Protein AF-A0A3G2S729-F1 (afdb_monomer)

Secondary structure (DSSP, 8-state):
----HHHHHHHHHHHHHHHSSPPP------------------GGG--HHHHHHHHHHHTT-HHHHHHHHHHHHHHHHHHHHHHHHHHHHH-SSSGGGSSTTHHHHHHHHHHHHHHHHHHHHHHHHHHHHHHHHTT-TT--S---HHHHHHHHHHHHHHHHHHTT-

Structure (mmCIF, N/CA/C/O backbone):
data_AF-A0A3G2S729-F1
#
_entry.id   AF-A0A3G2S729-F1
#
loop_
_atom_site.group_PDB
_atom_site.id
_atom_site.type_symbol
_atom_site.label_atom_id
_atom_site.label_alt_id
_atom_site.label_comp_id
_atom_site.label_asym_id
_atom_site.label_entity_id
_atom_site.label_seq_id
_atom_site.pdbx_PDB_ins_code
_atom_site.Cartn_x
_atom_site.Cartn_y
_atom_site.Cartn_z
_atom_site.occupancy
_atom_site.B_iso_or_equiv
_atom_site.auth_seq_id
_atom_site.auth_comp_id
_atom_site.auth_asym_id
_atom_site.auth_atom_id
_atom_site.pdbx_PDB_model_num
ATOM 1 N N . MET A 1 1 ? 11.644 -8.271 28.254 1.00 39.50 1 MET A N 1
ATOM 2 C CA . MET A 1 1 ? 10.343 -7.685 28.631 1.00 39.50 1 MET A CA 1
ATOM 3 C C . MET A 1 1 ? 10.596 -6.311 29.219 1.00 39.50 1 MET A C 1
ATOM 5 O O . MET A 1 1 ? 10.976 -6.214 30.375 1.00 39.50 1 MET A O 1
ATOM 9 N N . THR A 1 2 ? 10.443 -5.274 28.406 1.00 37.91 2 THR A N 1
ATOM 10 C CA . THR A 1 2 ? 10.440 -3.870 28.832 1.00 37.91 2 THR A CA 1
ATOM 11 C C . THR A 1 2 ? 9.430 -3.172 27.935 1.00 37.91 2 THR A C 1
ATOM 13 O O . THR A 1 2 ? 9.764 -2.743 26.838 1.00 37.91 2 THR A O 1
ATOM 16 N N . THR A 1 3 ? 8.168 -3.162 28.361 1.00 42.25 3 THR A N 1
ATOM 17 C CA . THR A 1 3 ? 7.162 -2.217 27.869 1.00 42.25 3 THR A CA 1
ATOM 18 C C . THR A 1 3 ? 7.680 -0.825 28.194 1.00 42.25 3 THR A C 1
ATOM 20 O O . THR A 1 3 ? 7.757 -0.483 29.372 1.00 42.25 3 THR A O 1
ATOM 23 N N . ASP A 1 4 ? 8.105 -0.072 27.182 1.00 39.00 4 ASP A N 1
ATOM 24 C CA . ASP A 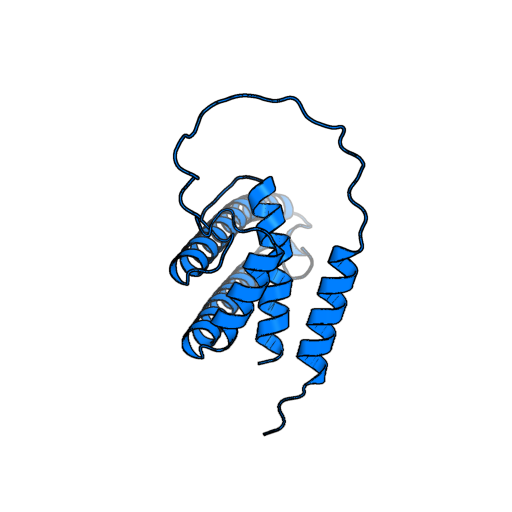1 4 ? 8.536 1.315 27.338 1.00 39.00 4 ASP A CA 1
ATOM 25 C C . ASP A 1 4 ? 7.291 2.224 27.395 1.00 39.00 4 ASP A C 1
ATOM 27 O O . ASP A 1 4 ? 6.636 2.442 26.372 1.00 39.00 4 ASP A O 1
ATOM 31 N N . PRO A 1 5 ? 6.917 2.753 28.576 1.00 48.59 5 PRO A N 1
ATOM 32 C CA . PRO A 1 5 ? 5.762 3.637 28.721 1.00 48.59 5 PRO A CA 1
ATOM 33 C C . PRO A 1 5 ? 5.950 4.987 28.007 1.00 48.59 5 PRO A C 1
ATOM 35 O O . PRO A 1 5 ? 4.981 5.734 27.862 1.00 48.59 5 PRO A O 1
ATOM 38 N N . GLY A 1 6 ? 7.165 5.312 27.547 1.00 45.44 6 GLY A N 1
ATOM 39 C CA . GLY A 1 6 ? 7.469 6.559 26.848 1.00 45.44 6 GLY A CA 1
ATOM 40 C C . GLY A 1 6 ? 6.821 6.668 25.466 1.00 45.44 6 GLY A C 1
ATOM 41 O O . GLY A 1 6 ? 6.413 7.761 25.074 1.00 45.44 6 GLY A O 1
ATOM 42 N N . GLY A 1 7 ? 6.653 5.553 24.748 1.00 50.09 7 GLY A N 1
ATOM 43 C CA . GLY A 1 7 ? 6.099 5.550 23.386 1.00 50.09 7 GLY A CA 1
ATOM 44 C C . GLY A 1 7 ? 4.623 5.952 23.333 1.00 50.09 7 GLY A C 1
ATOM 45 O O . GLY A 1 7 ? 4.234 6.816 22.546 1.00 50.09 7 GLY A O 1
ATOM 46 N N . ILE A 1 8 ? 3.812 5.399 24.240 1.00 50.69 8 ILE A N 1
ATOM 47 C CA . ILE A 1 8 ? 2.388 5.746 24.373 1.00 50.69 8 ILE A CA 1
ATOM 48 C C . ILE A 1 8 ? 2.243 7.212 24.804 1.00 50.69 8 ILE A C 1
ATOM 50 O O . ILE A 1 8 ? 1.418 7.941 24.262 1.00 50.69 8 ILE A O 1
ATOM 54 N N . GLN A 1 9 ? 3.093 7.688 25.718 1.00 50.16 9 GLN A N 1
ATOM 55 C CA . GLN A 1 9 ? 3.092 9.094 26.137 1.00 50.16 9 GLN A CA 1
ATOM 56 C C . GLN A 1 9 ? 3.499 10.043 25.000 1.00 50.16 9 GLN A C 1
ATOM 58 O O . GLN A 1 9 ? 2.922 11.121 24.863 1.00 50.16 9 GLN A O 1
ATOM 63 N N . ALA A 1 10 ? 4.439 9.642 24.140 1.00 56.88 10 ALA A N 1
ATOM 64 C CA . ALA A 1 10 ? 4.837 10.415 22.966 1.00 56.88 10 ALA A CA 1
ATOM 65 C C . ALA A 1 10 ? 3.726 10.480 21.902 1.00 56.88 10 ALA A C 1
ATOM 67 O O . ALA A 1 10 ? 3.532 11.529 21.281 1.00 56.88 10 ALA A O 1
ATOM 68 N N . LEU A 1 11 ? 2.971 9.392 21.721 1.00 55.12 11 LEU A N 1
ATOM 69 C CA . LEU A 1 11 ? 1.779 9.357 20.875 1.00 55.12 11 LEU A CA 1
ATOM 70 C C . LEU A 1 11 ? 0.689 10.279 21.432 1.00 55.12 11 LEU A C 1
ATOM 72 O O . LEU A 1 11 ? 0.216 11.158 20.713 1.00 55.12 11 LEU A O 1
ATOM 76 N N . LEU A 1 12 ? 0.366 10.162 22.724 1.00 60.69 12 LEU A N 1
ATOM 77 C CA . LEU A 1 12 ? -0.593 11.039 23.401 1.00 60.69 12 LEU A CA 1
ATOM 78 C C . LEU A 1 12 ? -0.177 12.515 23.308 1.00 60.69 12 LEU A C 1
ATOM 80 O O . LEU A 1 12 ? -1.019 13.373 23.054 1.00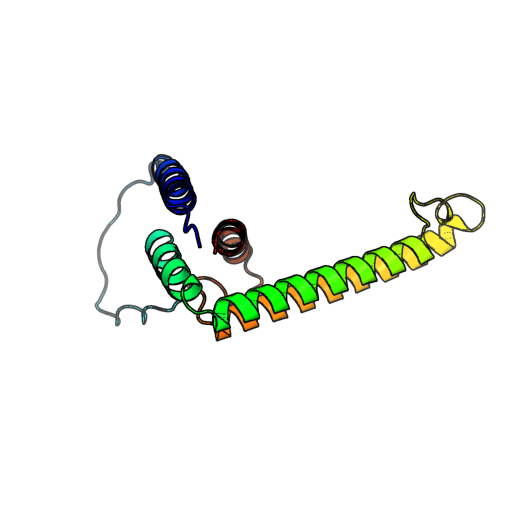 60.69 12 LEU A O 1
ATOM 84 N N . ALA A 1 13 ? 1.117 12.825 23.431 1.00 63.19 13 ALA A N 1
ATOM 85 C CA . ALA A 1 13 ? 1.636 14.184 23.284 1.00 63.19 13 ALA A CA 1
ATOM 86 C C . ALA A 1 13 ? 1.506 14.721 21.846 1.00 63.19 13 ALA A C 1
ATOM 88 O O . ALA A 1 13 ? 1.089 15.864 21.652 1.00 63.19 13 ALA A O 1
ATOM 89 N N . LYS A 1 14 ? 1.811 13.901 20.829 1.00 64.38 14 LYS A N 1
ATOM 90 C CA . LYS A 1 14 ? 1.646 14.268 19.409 1.00 64.38 14 LYS A CA 1
ATOM 91 C C . LYS A 1 14 ? 0.1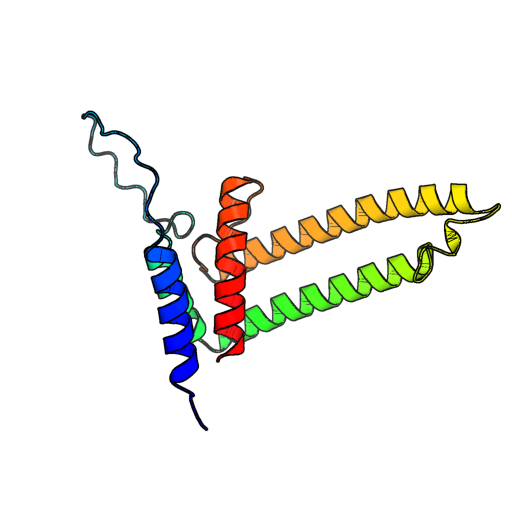76 14.455 19.034 1.00 64.38 14 LYS A C 1
ATOM 93 O O . LYS A 1 14 ? -0.152 15.389 18.308 1.00 64.38 14 LYS A O 1
ATOM 98 N N . LEU A 1 15 ? -0.704 13.601 19.549 1.00 55.19 15 LEU A N 1
ATOM 99 C CA . LEU A 1 15 ? -2.148 13.704 19.349 1.00 55.19 15 LEU A CA 1
ATOM 100 C C . LEU A 1 15 ? -2.716 14.963 20.013 1.00 55.19 15 LEU A C 1
ATOM 102 O O . LEU A 1 15 ? -3.507 15.670 19.396 1.00 55.19 15 LEU A O 1
ATOM 106 N N . ARG A 1 16 ? -2.247 15.304 21.218 1.00 60.78 16 ARG A N 1
ATOM 107 C CA . ARG A 1 16 ? -2.650 16.525 21.932 1.00 60.78 16 ARG A CA 1
ATOM 108 C C . ARG A 1 16 ? -2.191 17.797 21.215 1.00 60.78 16 ARG A C 1
ATOM 110 O O . ARG A 1 16 ? -2.975 18.722 21.048 1.00 60.78 16 ARG A O 1
ATOM 117 N N . ALA A 1 17 ? -0.976 17.799 20.667 1.00 60.31 17 ALA A N 1
ATOM 118 C CA . ALA A 1 17 ? -0.483 18.902 19.838 1.00 60.31 17 ALA A CA 1
ATOM 119 C C . ALA A 1 17 ? -1.289 19.095 18.534 1.00 60.31 17 ALA A C 1
ATOM 121 O O . ALA A 1 17 ? -1.381 20.209 18.021 1.00 60.31 17 ALA A O 1
ATOM 122 N N . LEU A 1 18 ? -1.890 18.028 17.993 1.00 54.66 18 LEU A N 1
ATOM 123 C CA . LEU A 1 18 ? -2.790 18.106 16.836 1.00 54.66 18 LEU A CA 1
ATOM 124 C C . LEU A 1 18 ? -4.207 18.577 17.207 1.00 54.66 18 LEU A C 1
ATOM 126 O O . LEU A 1 18 ? -4.898 19.111 16.339 1.00 54.66 18 LEU A O 1
ATOM 130 N N . GLN A 1 19 ? -4.626 18.407 18.467 1.00 55.19 19 GLN A N 1
ATOM 131 C CA . GLN A 1 19 ? -5.893 18.917 19.007 1.00 55.19 19 GLN A CA 1
ATOM 132 C C . GLN A 1 19 ? -5.852 20.428 19.291 1.00 55.19 19 GLN A C 1
ATOM 134 O O . GLN A 1 19 ? -6.866 21.095 19.108 1.00 55.19 19 GLN A O 1
ATOM 139 N N . ASP A 1 20 ? -4.692 20.983 19.661 1.00 48.72 20 ASP A N 1
ATOM 140 C CA . ASP A 1 20 ? -4.528 22.415 19.976 1.00 48.72 20 ASP A CA 1
ATOM 141 C C . ASP A 1 20 ? -4.429 23.330 18.737 1.00 48.72 20 ASP A C 1
ATOM 143 O O . ASP A 1 20 ? -4.234 24.541 18.862 1.00 48.72 20 ASP A O 1
ATOM 147 N N . ARG A 1 21 ? -4.582 22.793 17.517 1.00 42.62 21 ARG A N 1
ATOM 148 C CA . ARG A 1 21 ? -4.678 23.622 16.309 1.00 42.62 21 ARG A CA 1
ATOM 149 C C . ARG A 1 21 ? -6.063 24.287 16.281 1.00 42.62 21 ARG A C 1
ATOM 151 O O . ARG A 1 21 ? -7.054 23.570 16.131 1.00 42.62 21 ARG A O 1
ATOM 158 N N . PRO A 1 22 ? -6.165 25.625 16.401 1.00 42.88 22 PRO A N 1
ATOM 159 C CA . PRO A 1 22 ? -7.460 26.282 16.491 1.00 42.88 22 PRO A CA 1
ATOM 160 C C . PRO A 1 22 ? -8.274 26.035 15.212 1.00 42.88 22 PRO A C 1
ATOM 162 O O . PRO A 1 22 ? -7.720 26.131 14.110 1.00 42.88 22 PRO A O 1
ATOM 165 N N . PRO A 1 23 ? -9.573 25.710 15.326 1.00 47.44 23 PRO A N 1
ATOM 166 C CA . PRO A 1 23 ? -10.458 25.687 14.175 1.00 47.44 23 PRO A CA 1
ATOM 167 C C . PRO A 1 23 ? -10.643 27.117 13.650 1.00 47.44 23 PRO A C 1
ATOM 169 O O . PRO A 1 23 ? -10.894 28.045 14.419 1.00 47.44 23 PRO A O 1
ATOM 172 N N . GLU A 1 24 ? -10.528 27.285 12.332 1.00 43.94 24 GLU A N 1
ATOM 173 C CA . GLU A 1 24 ? -10.988 28.481 11.616 1.00 43.94 24 GLU A CA 1
ATOM 174 C C . GLU A 1 24 ? -12.431 28.825 12.046 1.00 43.94 24 GLU A C 1
ATOM 176 O O . GLU A 1 24 ? -13.263 27.914 12.177 1.00 43.94 24 GLU A O 1
ATOM 181 N N . PRO A 1 25 ? -12.763 30.108 12.280 1.00 46.25 25 PRO A N 1
ATOM 182 C CA . PRO A 1 25 ? -14.061 30.493 12.809 1.00 4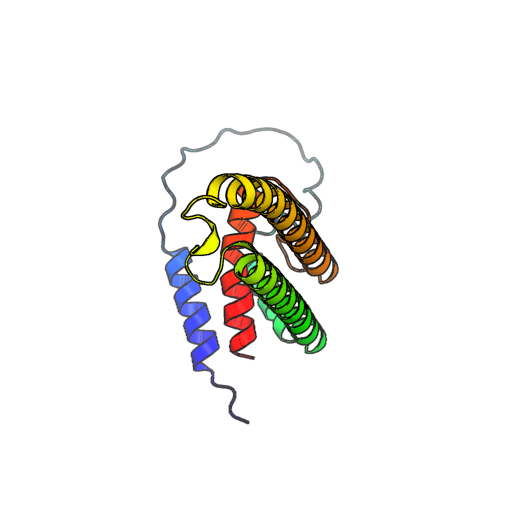6.25 25 PRO A CA 1
ATOM 183 C C . PRO A 1 25 ? -15.136 30.303 11.735 1.00 46.25 25 PRO A C 1
ATOM 185 O O . PRO A 1 25 ? -15.327 31.143 10.859 1.00 46.25 25 PRO A O 1
ATOM 188 N N . THR A 1 26 ? -15.878 29.201 11.811 1.00 43.97 26 THR A N 1
ATOM 189 C CA . THR A 1 26 ? -17.108 29.028 11.033 1.00 43.97 26 THR A CA 1
ATOM 190 C C . THR A 1 26 ? -18.299 29.506 11.857 1.00 43.97 26 THR A C 1
ATOM 192 O O . THR A 1 26 ? -18.628 28.969 12.915 1.00 43.97 26 THR A O 1
ATOM 195 N N . SER A 1 27 ? -18.898 30.589 11.359 1.00 42.56 27 SER A N 1
ATOM 196 C CA . SER A 1 27 ? -20.083 31.265 11.880 1.00 42.56 27 SER A CA 1
ATOM 197 C C . SER A 1 27 ? -21.255 30.330 12.174 1.00 42.56 27 SER A C 1
ATOM 199 O O . SER A 1 27 ? -21.487 29.315 11.521 1.00 42.56 27 SER A O 1
ATOM 201 N N . GLN A 1 28 ? -22.013 30.744 13.182 1.00 45.44 28 GLN A N 1
ATOM 202 C CA . GLN A 1 28 ? -23.111 30.033 13.814 1.00 45.44 28 GLN A CA 1
ATOM 203 C C . GLN A 1 28 ? -24.347 29.830 12.908 1.00 45.44 28 GLN A C 1
ATOM 205 O O . GLN A 1 28 ? -24.704 30.670 12.089 1.00 45.44 28 GLN A O 1
ATOM 210 N N . ARG A 1 29 ? -24.987 28.681 13.164 1.00 42.69 29 ARG A N 1
ATOM 211 C CA . ARG A 1 29 ? -26.341 28.151 12.872 1.00 42.69 29 ARG A CA 1
ATOM 212 C C . ARG A 1 29 ? -27.470 29.128 12.469 1.00 42.69 29 ARG A C 1
ATOM 214 O O . ARG A 1 29 ? -27.538 30.242 12.979 1.00 42.69 29 ARG A O 1
ATOM 221 N N . PRO A 1 30 ? -28.518 28.595 11.801 1.00 52.84 30 PRO A N 1
ATOM 222 C CA . PRO A 1 30 ? -29.786 28.450 12.533 1.00 52.84 30 PRO A CA 1
ATOM 223 C C . PRO A 1 30 ? -30.528 27.100 12.375 1.00 52.84 30 PRO A C 1
ATOM 225 O O . PRO A 1 30 ? -30.143 26.194 11.644 1.00 52.84 30 PRO A O 1
ATOM 228 N N . THR A 1 31 ? -31.557 26.998 13.214 1.00 57.50 31 THR A N 1
ATOM 229 C CA . THR A 1 31 ? -32.380 25.897 13.744 1.00 57.50 31 THR A CA 1
ATOM 230 C C . THR A 1 31 ? -33.454 25.277 12.824 1.00 57.50 31 THR A C 1
ATOM 232 O O . THR A 1 31 ? -33.930 25.927 11.905 1.00 57.50 31 THR A O 1
ATOM 235 N N . HIS A 1 32 ? -33.922 24.081 13.242 1.00 46.28 32 HIS A N 1
ATOM 236 C CA . HIS A 1 32 ? -35.106 23.273 12.850 1.00 46.28 32 HIS A CA 1
ATOM 237 C C . HIS A 1 32 ? -34.958 22.200 11.749 1.00 46.28 32 HIS A C 1
ATOM 239 O O . HIS A 1 32 ? -34.952 22.526 10.572 1.00 46.28 32 HIS A O 1
ATOM 245 N N . ALA A 1 33 ? -35.003 20.910 12.143 1.00 38.41 33 ALA A N 1
ATOM 246 C CA . ALA A 1 33 ? -35.961 19.900 11.638 1.00 38.41 33 ALA A CA 1
ATOM 247 C C . ALA A 1 33 ? -35.705 18.470 12.195 1.00 38.41 33 ALA A C 1
ATOM 249 O O . ALA A 1 33 ? -34.631 17.918 12.012 1.00 38.41 33 ALA A O 1
ATOM 250 N N . ARG A 1 34 ? -36.763 17.897 12.798 1.00 42.12 34 ARG A N 1
ATOM 251 C CA . ARG A 1 34 ? -37.166 16.476 12.987 1.00 42.12 34 ARG A CA 1
ATOM 252 C C . ARG A 1 34 ? -36.217 15.402 13.584 1.00 42.12 34 ARG A C 1
ATOM 254 O O . ARG A 1 34 ? -35.054 15.308 13.211 1.00 42.12 34 ARG A O 1
ATOM 261 N N . PRO A 1 35 ? -36.765 14.479 14.415 1.00 46.50 35 PRO A N 1
ATOM 262 C CA . PRO A 1 35 ? -36.065 13.290 14.890 1.00 46.50 35 PRO A CA 1
ATOM 263 C C . PRO A 1 35 ? -36.134 12.211 13.804 1.00 46.50 35 PRO A C 1
ATOM 265 O O . PRO A 1 35 ? -36.978 11.319 13.845 1.00 46.50 35 PRO A O 1
ATOM 268 N N . TRP A 1 36 ? -35.290 12.309 12.781 1.00 40.28 36 TRP A N 1
ATOM 269 C CA . TRP A 1 36 ? -34.935 11.102 12.043 1.00 40.28 36 TRP A CA 1
ATOM 270 C C . TRP A 1 36 ? -33.885 10.372 12.880 1.00 40.28 36 TRP A C 1
ATOM 272 O O . TRP A 1 36 ? -33.058 11.024 13.522 1.00 40.28 36 TRP A O 1
ATOM 282 N N . ALA A 1 37 ? -34.010 9.048 12.973 1.00 41.78 37 ALA A N 1
ATOM 283 C CA . ALA A 1 37 ? -33.119 8.191 13.742 1.00 41.78 37 ALA A CA 1
ATOM 284 C C . ALA A 1 37 ? -31.674 8.672 13.590 1.00 41.78 37 ALA A C 1
ATOM 286 O O . ALA A 1 37 ? -31.222 8.881 12.463 1.00 41.78 37 ALA A O 1
ATOM 287 N N . ALA A 1 38 ? -30.983 8.889 14.717 1.00 40.75 38 ALA A N 1
ATOM 288 C CA . ALA A 1 38 ? -29.558 9.185 14.690 1.00 40.75 38 ALA A CA 1
ATOM 289 C C . ALA A 1 38 ? -28.918 8.181 13.720 1.00 40.75 38 ALA A C 1
ATOM 291 O O . ALA A 1 38 ? -29.169 6.982 13.900 1.00 40.75 38 ALA A O 1
ATOM 292 N N . PRO A 1 39 ? -28.211 8.636 12.664 1.00 47.78 39 PRO A N 1
ATOM 293 C CA . PRO A 1 39 ? -27.615 7.719 11.708 1.00 47.78 39 PRO A CA 1
ATOM 294 C C . PRO A 1 39 ? -26.847 6.693 12.528 1.00 47.78 39 PRO A C 1
ATOM 296 O O . PRO A 1 39 ? -26.098 7.077 13.434 1.00 47.78 39 PRO A O 1
ATOM 299 N N . ALA A 1 40 ? -27.147 5.407 12.308 1.00 48.72 40 ALA A N 1
ATOM 300 C CA . ALA A 1 40 ? -26.482 4.321 13.012 1.00 48.72 40 ALA A CA 1
ATOM 301 C C . ALA A 1 40 ? -24.992 4.657 13.030 1.00 48.72 40 ALA A C 1
ATOM 303 O O . ALA A 1 40 ? -24.459 4.998 11.978 1.00 48.72 40 ALA A O 1
ATOM 304 N N . ARG A 1 41 ? -24.363 4.697 14.212 1.00 56.44 41 ARG A N 1
ATOM 305 C CA . ARG A 1 41 ? -22.960 5.109 14.365 1.00 56.44 41 ARG A CA 1
ATOM 306 C C . ARG A 1 41 ? -22.084 4.179 13.517 1.00 56.44 41 ARG A C 1
ATOM 308 O O . ARG A 1 41 ? -21.673 3.117 13.975 1.00 56.44 41 ARG A O 1
ATOM 315 N N . THR A 1 42 ? -21.866 4.537 12.257 1.00 74.62 42 THR A N 1
ATOM 316 C CA . THR A 1 42 ? -21.086 3.761 11.301 1.00 74.62 42 THR A CA 1
ATOM 317 C C . THR A 1 42 ? -19.621 4.043 11.562 1.00 74.62 42 THR A C 1
ATOM 319 O O . THR A 1 42 ? -19.225 5.207 11.639 1.00 74.62 42 THR A O 1
ATOM 322 N N . LEU A 1 43 ? -18.804 2.991 11.641 1.00 80.06 43 LEU A N 1
ATOM 323 C CA . LEU A 1 43 ? -17.351 3.116 11.802 1.00 80.06 43 LEU A CA 1
ATOM 324 C C . LEU A 1 43 ? -16.716 3.999 10.717 1.00 80.06 43 LEU A C 1
ATOM 326 O O . LEU A 1 43 ? -15.679 4.601 10.958 1.00 80.06 43 LEU A O 1
ATOM 330 N N . HIS A 1 44 ? -17.366 4.133 9.557 1.00 82.00 44 HIS A N 1
ATOM 331 C CA . HIS A 1 44 ? -16.965 4.997 8.444 1.00 82.00 44 HIS A CA 1
ATOM 332 C C . HIS A 1 44 ? -16.888 6.490 8.793 1.00 82.00 44 HIS A C 1
ATOM 334 O O . HIS A 1 44 ? -16.109 7.209 8.176 1.00 82.00 44 HIS A O 1
ATOM 340 N N . ALA A 1 45 ? -17.676 6.956 9.767 1.00 78.31 45 ALA A N 1
ATOM 341 C CA . ALA A 1 45 ? -17.826 8.375 10.104 1.00 78.31 45 ALA A CA 1
ATOM 342 C C . ALA A 1 45 ? -17.588 8.647 11.599 1.00 78.31 45 ALA A C 1
ATOM 344 O O . ALA A 1 45 ? -18.221 9.521 12.195 1.00 78.31 45 ALA A O 1
ATOM 345 N N . LEU A 1 46 ? -16.699 7.869 12.225 1.00 82.06 46 LEU A N 1
ATOM 346 C CA . LEU A 1 46 ? -16.345 8.080 13.624 1.00 82.06 46 LEU A CA 1
ATOM 347 C C . LEU A 1 46 ? -15.542 9.389 13.779 1.00 82.06 46 LEU A C 1
ATOM 349 O O . LEU A 1 46 ? -14.639 9.645 12.974 1.00 82.06 46 LEU A O 1
ATOM 353 N N . PRO A 1 47 ? -15.815 10.219 14.806 1.00 81.88 47 PRO A N 1
ATOM 354 C CA . PRO A 1 47 ? -14.974 11.370 15.114 1.00 81.88 47 PRO A CA 1
ATOM 355 C C . PRO A 1 47 ? -13.522 10.942 15.337 1.00 81.88 47 PRO A C 1
ATOM 357 O O . PRO A 1 47 ? -13.267 9.892 15.921 1.00 81.88 47 PRO A O 1
ATOM 360 N N . PHE A 1 48 ? -12.569 11.777 14.919 1.00 73.50 48 PHE A N 1
ATOM 361 C CA . PHE A 1 48 ? -11.141 11.439 14.934 1.00 73.50 48 PHE A CA 1
ATOM 362 C C . PHE A 1 48 ? -10.646 10.905 16.290 1.00 73.50 48 PHE A C 1
ATOM 364 O O . PHE A 1 48 ? -9.977 9.879 16.326 1.00 73.50 48 PHE A O 1
ATOM 371 N N . ASN A 1 49 ? -11.014 11.550 17.401 1.00 78.94 49 ASN A N 1
ATOM 372 C CA . ASN A 1 49 ? -10.607 11.107 18.740 1.00 78.94 49 ASN A CA 1
ATOM 373 C C . ASN A 1 49 ? -11.184 9.727 19.096 1.00 78.94 49 ASN A C 1
ATOM 375 O O . ASN A 1 49 ? -10.446 8.864 19.557 1.00 78.94 49 ASN A O 1
ATOM 379 N N . GLU A 1 50 ? -12.472 9.495 18.816 1.00 83.25 50 GLU A N 1
ATOM 380 C CA . GLU A 1 50 ? -13.105 8.185 19.037 1.00 83.25 50 GLU A CA 1
ATOM 381 C C . GLU A 1 50 ? -12.445 7.107 18.155 1.00 83.25 50 GLU A C 1
ATOM 383 O O . GLU A 1 50 ? -12.302 5.958 18.568 1.00 83.25 50 GLU A O 1
ATOM 388 N N . ALA A 1 51 ? -12.020 7.464 16.935 1.00 81.94 51 ALA A N 1
ATOM 389 C CA . ALA A 1 51 ? -11.373 6.533 16.015 1.00 81.94 51 ALA A CA 1
ATOM 390 C C . ALA A 1 51 ? -9.995 6.102 16.531 1.00 81.94 51 ALA A C 1
ATOM 392 O O . ALA A 1 51 ? -9.646 4.927 16.441 1.00 81.94 51 ALA A O 1
ATOM 393 N N . VAL A 1 52 ? -9.233 7.037 17.102 1.00 78.88 52 VAL A N 1
ATOM 394 C CA . VAL A 1 52 ? -7.922 6.755 17.697 1.00 78.88 52 VAL A CA 1
ATOM 395 C C . VAL A 1 52 ? -8.053 5.809 18.890 1.00 78.88 52 VAL A C 1
ATOM 397 O O . VAL A 1 52 ? -7.369 4.791 18.916 1.00 78.88 52 VAL A O 1
ATOM 400 N N . GLU A 1 53 ? -8.968 6.076 19.824 1.00 83.62 53 GLU A N 1
ATOM 401 C CA . GLU A 1 53 ? -9.201 5.190 20.978 1.00 83.62 53 GLU A CA 1
ATOM 402 C C . GLU A 1 53 ? -9.604 3.772 20.540 1.00 83.62 53 GLU A C 1
ATOM 404 O O . GLU A 1 53 ? -9.152 2.773 21.103 1.00 83.62 53 GLU A O 1
ATOM 409 N N . HIS A 1 54 ? -10.418 3.665 19.487 1.00 84.88 54 HIS A N 1
ATOM 410 C CA . HIS A 1 54 ? -10.806 2.373 18.929 1.00 84.88 54 HIS A CA 1
ATOM 411 C C . HIS A 1 54 ? -9.609 1.622 18.326 1.00 84.88 54 HIS A C 1
ATOM 413 O O . HIS A 1 54 ? -9.451 0.422 18.548 1.00 84.88 54 HIS A O 1
ATOM 419 N N . ILE A 1 55 ? -8.744 2.330 17.596 1.00 84.38 55 ILE A N 1
ATOM 420 C CA . ILE A 1 55 ? -7.514 1.775 17.019 1.00 84.38 55 ILE A CA 1
ATOM 421 C C . ILE A 1 55 ? -6.562 1.289 18.120 1.00 84.38 55 ILE A C 1
ATOM 423 O O . ILE A 1 55 ? -6.008 0.198 18.003 1.00 84.38 55 ILE A O 1
ATOM 427 N N . GLU A 1 56 ? -6.404 2.044 19.209 1.00 82.50 56 GLU A N 1
ATOM 428 C CA . GLU A 1 56 ? -5.599 1.618 20.362 1.00 82.50 56 GLU A CA 1
ATOM 429 C C . GLU A 1 56 ? -6.126 0.324 20.993 1.00 82.50 56 GLU A C 1
ATOM 431 O O . GLU A 1 56 ? -5.339 -0.515 21.436 1.00 82.50 56 GLU A O 1
ATOM 436 N N . GLY A 1 57 ? -7.449 0.143 21.019 1.00 85.25 57 GLY A N 1
ATOM 437 C CA . GLY A 1 57 ? -8.07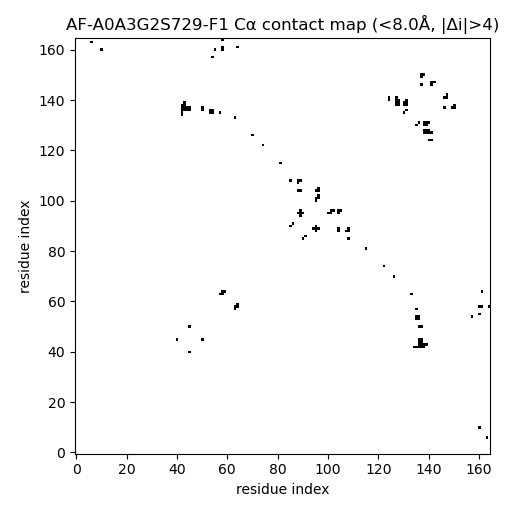7 -1.108 21.435 1.00 85.25 57 GLY A CA 1
ATOM 438 C C . GLY A 1 57 ? -7.700 -2.279 20.525 1.00 85.25 57 GLY A C 1
ATOM 439 O O . GLY A 1 57 ? -7.276 -3.322 21.023 1.00 85.25 57 GLY A O 1
ATOM 440 N N . LEU A 1 58 ? -7.800 -2.092 19.204 1.00 87.25 58 LEU A N 1
ATOM 441 C CA . LEU A 1 58 ? -7.459 -3.117 18.208 1.00 87.25 58 LEU A CA 1
ATOM 442 C C . LEU A 1 58 ? -5.980 -3.518 18.263 1.00 87.25 58 LEU A C 1
ATOM 444 O O . LEU A 1 58 ? -5.658 -4.694 18.148 1.00 87.25 58 LEU A O 1
ATOM 448 N N . LEU A 1 59 ? -5.069 -2.574 18.504 1.00 86.25 59 LEU A N 1
ATOM 449 C CA . LEU A 1 59 ? -3.626 -2.846 18.565 1.00 86.25 59 LEU A CA 1
ATOM 450 C C . LEU A 1 59 ? -3.196 -3.734 19.740 1.00 86.25 59 LEU A C 1
ATOM 452 O O . LEU A 1 59 ? -2.088 -4.264 19.729 1.00 86.25 59 LEU A O 1
ATOM 456 N N . ARG A 1 60 ? -4.058 -3.927 20.743 1.00 85.94 60 ARG A N 1
ATOM 457 C CA . ARG A 1 60 ? -3.814 -4.892 21.826 1.00 85.94 60 ARG A CA 1
ATOM 458 C C . ARG A 1 60 ? -4.114 -6.332 21.410 1.00 85.94 60 ARG A C 1
ATOM 460 O O . ARG A 1 60 ? -3.719 -7.247 22.128 1.00 85.94 60 ARG A O 1
ATOM 467 N N . ASP A 1 61 ? -4.810 -6.534 20.291 1.00 88.56 61 ASP A N 1
ATOM 468 C CA . ASP A 1 61 ? -5.095 -7.848 19.726 1.00 88.56 61 ASP A CA 1
ATOM 469 C C . ASP A 1 61 ? -3.921 -8.317 18.840 1.00 88.56 61 ASP A C 1
ATOM 471 O O . ASP A 1 61 ? -3.653 -7.724 17.788 1.00 88.56 61 ASP A O 1
ATOM 475 N N . PRO A 1 62 ? -3.221 -9.407 19.208 1.00 87.69 62 PRO A N 1
ATOM 476 C CA . PRO A 1 62 ? -2.110 -9.935 18.419 1.00 87.69 62 PRO A CA 1
ATOM 477 C C . PRO A 1 62 ? -2.516 -10.356 17.002 1.00 87.69 62 PRO A C 1
ATOM 479 O O . PRO A 1 62 ? -1.697 -10.296 16.085 1.00 87.69 62 PRO A O 1
ATOM 482 N N . THR A 1 63 ? -3.764 -10.793 16.808 1.00 90.56 63 THR A N 1
ATOM 483 C CA . THR A 1 63 ? -4.253 -11.234 15.495 1.00 90.56 63 THR A CA 1
ATOM 484 C C . THR A 1 63 ? -4.432 -10.055 14.545 1.00 90.56 63 THR A C 1
ATOM 486 O O . THR A 1 63 ? -4.060 -10.143 13.375 1.00 90.56 63 THR A O 1
ATOM 489 N N . PHE A 1 64 ? -4.895 -8.917 15.065 1.00 89.50 64 PHE A N 1
ATOM 490 C CA . PHE A 1 64 ? -4.969 -7.663 14.325 1.00 89.50 64 PHE A CA 1
ATOM 491 C C . PHE A 1 64 ? -3.576 -7.161 13.924 1.00 89.50 64 PHE A C 1
ATOM 493 O O . PHE A 1 64 ? -3.342 -6.831 12.761 1.00 89.50 64 PHE A O 1
ATOM 500 N N . VAL A 1 65 ? -2.621 -7.173 14.858 1.00 88.31 65 VAL A N 1
ATOM 501 C CA . VAL A 1 65 ? -1.222 -6.790 14.592 1.00 88.31 65 VAL A CA 1
ATOM 502 C C . VAL A 1 65 ? -0.595 -7.679 13.513 1.00 88.31 65 VAL A C 1
ATOM 504 O O . VAL A 1 65 ? 0.093 -7.185 12.617 1.00 88.31 65 VAL A O 1
ATOM 507 N N . GLN A 1 66 ? -0.855 -8.987 13.558 1.00 88.25 66 GLN A N 1
ATOM 508 C CA . GLN A 1 66 ? -0.393 -9.919 12.532 1.00 88.25 66 GLN A CA 1
ATOM 509 C C . GLN A 1 66 ? -1.025 -9.629 11.161 1.00 88.25 66 GLN A C 1
ATOM 511 O O . GLN A 1 66 ? -0.331 -9.651 10.147 1.00 88.25 66 GLN A O 1
ATOM 516 N N . ALA A 1 67 ? -2.308 -9.282 11.114 1.00 89.69 67 ALA A N 1
ATOM 517 C CA . ALA A 1 67 ? -2.958 -8.907 9.864 1.00 89.69 67 ALA A CA 1
ATOM 518 C C . ALA A 1 67 ? -2.412 -7.583 9.285 1.00 89.69 67 ALA A C 1
ATOM 520 O O . ALA A 1 67 ? -2.251 -7.468 8.070 1.00 89.69 67 ALA A O 1
ATOM 521 N N . LEU A 1 68 ? -2.049 -6.605 10.126 1.00 89.38 68 LEU A N 1
ATOM 522 C CA . LEU A 1 68 ? -1.351 -5.391 9.675 1.00 89.38 68 LEU A CA 1
ATOM 523 C C . LEU A 1 68 ? 0.032 -5.705 9.081 1.00 89.38 68 LEU A C 1
ATOM 525 O O . LEU A 1 68 ? 0.391 -5.144 8.046 1.00 89.38 68 LEU A O 1
ATOM 529 N N . ARG A 1 69 ? 0.781 -6.639 9.684 1.00 88.31 69 ARG A N 1
ATOM 530 C CA . ARG A 1 69 ? 2.060 -7.136 9.137 1.00 88.31 69 ARG A CA 1
ATOM 531 C C . ARG A 1 69 ? 1.902 -7.739 7.755 1.00 88.31 69 ARG A C 1
ATOM 533 O O . ARG A 1 69 ? 2.729 -7.496 6.884 1.00 88.31 69 ARG A O 1
ATOM 540 N N . GLU A 1 70 ? 0.853 -8.524 7.558 1.00 91.44 70 GLU A N 1
ATOM 541 C CA . GLU A 1 70 ? 0.560 -9.138 6.266 1.00 91.44 70 GLU A CA 1
ATOM 542 C C . GLU A 1 70 ? 0.222 -8.086 5.209 1.00 91.44 70 GLU A C 1
ATOM 544 O O . GLU A 1 70 ? 0.752 -8.160 4.103 1.00 91.44 70 GLU A O 1
ATOM 549 N N . LEU A 1 71 ? -0.583 -7.074 5.552 1.00 90.75 71 LEU A N 1
ATOM 550 C CA . LEU A 1 71 ? -0.870 -5.956 4.649 1.00 90.75 71 LEU A CA 1
ATOM 551 C C . LEU A 1 71 ? 0.400 -5.193 4.253 1.00 90.75 71 LEU A C 1
ATOM 553 O O . LEU A 1 71 ? 0.575 -4.877 3.076 1.00 90.75 71 LEU A O 1
ATOM 557 N N . GLN A 1 72 ? 1.296 -4.940 5.211 1.00 89.94 72 GLN A N 1
ATOM 558 C CA . GLN A 1 72 ? 2.587 -4.308 4.941 1.00 89.94 72 GLN A CA 1
ATOM 559 C C . GLN A 1 72 ? 3.463 -5.186 4.037 1.00 89.94 72 GLN A C 1
ATOM 561 O O . GLN A 1 72 ? 3.969 -4.712 3.026 1.00 89.94 72 GLN A O 1
ATOM 566 N N . ALA A 1 73 ? 3.596 -6.479 4.341 1.00 89.31 73 ALA A N 1
ATOM 567 C CA . ALA A 1 73 ? 4.407 -7.395 3.541 1.00 89.31 73 ALA A CA 1
ATOM 568 C C . ALA A 1 73 ? 3.891 -7.529 2.097 1.00 89.31 73 ALA A C 1
ATOM 570 O O . ALA A 1 73 ? 4.682 -7.646 1.162 1.00 89.31 73 ALA A O 1
ATOM 571 N N . GLN A 1 74 ? 2.569 -7.500 1.898 1.00 92.12 74 GLN A N 1
ATOM 572 C CA . GLN A 1 74 ? 1.970 -7.498 0.562 1.00 92.12 74 GLN A CA 1
ATOM 573 C C . GLN A 1 74 ? 2.280 -6.203 -0.202 1.00 92.12 74 GLN A C 1
ATOM 575 O O . GLN A 1 74 ? 2.545 -6.265 -1.404 1.00 92.12 74 GLN A O 1
ATOM 580 N N . GLN A 1 75 ? 2.275 -5.055 0.483 1.00 92.62 75 GLN A N 1
ATOM 581 C CA . GLN A 1 75 ? 2.670 -3.780 -0.111 1.00 92.62 75 GLN A CA 1
ATOM 582 C C . GLN A 1 75 ? 4.151 -3.788 -0.505 1.00 92.62 75 GLN A C 1
ATOM 584 O O . GLN A 1 75 ? 4.469 -3.506 -1.659 1.00 92.62 75 GLN A O 1
ATOM 589 N N . ASP A 1 76 ? 5.039 -4.192 0.406 1.00 92.38 76 ASP A N 1
ATOM 590 C CA . ASP A 1 76 ? 6.482 -4.286 0.152 1.00 92.38 76 ASP A CA 1
ATOM 591 C C . ASP A 1 76 ? 6.779 -5.212 -1.043 1.00 92.38 76 ASP A C 1
ATOM 593 O O . ASP A 1 76 ? 7.623 -4.915 -1.892 1.00 92.38 76 ASP A O 1
ATOM 597 N N . ALA A 1 77 ? 6.056 -6.334 -1.148 1.00 94.81 77 ALA A N 1
ATOM 598 C CA . ALA A 1 77 ? 6.186 -7.268 -2.262 1.00 94.81 77 ALA A CA 1
ATOM 599 C C . ALA A 1 77 ? 5.762 -6.646 -3.603 1.00 94.81 77 ALA A C 1
ATOM 601 O O . ALA A 1 77 ? 6.463 -6.826 -4.604 1.00 94.81 77 ALA A O 1
ATOM 602 N N . LEU A 1 78 ? 4.649 -5.902 -3.627 1.00 95.00 78 LEU A N 1
ATOM 603 C CA . LEU A 1 78 ? 4.192 -5.189 -4.821 1.00 95.00 78 LEU A CA 1
ATOM 604 C C . LEU A 1 78 ? 5.184 -4.093 -5.224 1.00 95.00 78 LEU A C 1
ATOM 606 O O . LEU A 1 78 ? 5.540 -3.994 -6.396 1.00 95.00 78 LEU A O 1
ATOM 610 N N . GLU A 1 79 ? 5.660 -3.292 -4.270 1.00 95.25 79 GLU A N 1
ATOM 611 C CA . GLU A 1 79 ? 6.652 -2.240 -4.517 1.00 95.25 79 GLU A CA 1
ATOM 612 C C . GLU A 1 79 ? 7.946 -2.818 -5.102 1.00 95.25 79 GLU A C 1
ATOM 614 O O . GLU A 1 79 ? 8.450 -2.324 -6.115 1.00 95.25 79 GLU A O 1
ATOM 619 N N . ALA A 1 80 ? 8.448 -3.915 -4.528 1.00 96.62 80 ALA A N 1
ATOM 620 C CA . ALA A 1 80 ? 9.633 -4.606 -5.027 1.00 96.62 80 ALA A CA 1
ATOM 621 C C . ALA A 1 80 ? 9.430 -5.191 -6.434 1.00 96.62 80 ALA A C 1
ATOM 623 O O . ALA A 1 80 ? 10.359 -5.206 -7.249 1.00 96.62 80 ALA A O 1
ATOM 624 N N . GLU A 1 81 ? 8.229 -5.688 -6.734 1.00 97.31 81 GLU A N 1
ATOM 625 C CA . GLU A 1 81 ? 7.873 -6.174 -8.062 1.00 97.31 81 GLU A CA 1
ATOM 626 C C . GLU A 1 81 ? 7.826 -5.044 -9.093 1.00 97.31 81 GLU A C 1
ATOM 628 O O . GLU A 1 81 ? 8.503 -5.138 -10.121 1.00 97.31 81 GLU A O 1
ATOM 633 N N . LEU A 1 82 ? 7.107 -3.959 -8.802 1.00 95.56 82 LEU A N 1
ATOM 634 C CA . LEU A 1 82 ? 7.003 -2.805 -9.693 1.00 95.56 82 LEU A CA 1
ATOM 635 C C . LEU A 1 82 ? 8.370 -2.154 -9.930 1.00 95.56 82 LEU A C 1
ATOM 637 O O . LEU A 1 82 ? 8.702 -1.816 -11.065 1.00 95.56 82 LEU A O 1
ATOM 641 N N . ASP A 1 83 ? 9.209 -2.021 -8.902 1.00 96.00 83 ASP A N 1
ATOM 642 C CA . ASP A 1 83 ? 10.550 -1.463 -9.080 1.00 96.00 83 ASP A CA 1
ATOM 643 C C . ASP A 1 83 ? 11.463 -2.385 -9.907 1.00 96.00 83 ASP A C 1
ATOM 645 O O . ASP A 1 83 ? 12.226 -1.905 -10.752 1.00 96.00 83 ASP A O 1
ATOM 649 N N . ARG A 1 84 ? 11.360 -3.710 -9.737 1.00 97.38 84 ARG A N 1
ATOM 650 C CA . ARG A 1 84 ? 12.077 -4.681 -10.579 1.00 97.38 84 ARG A CA 1
ATOM 651 C C . ARG A 1 84 ? 11.649 -4.573 -12.043 1.00 97.38 84 ARG A C 1
ATOM 653 O O . ARG A 1 84 ? 12.515 -4.517 -12.916 1.00 97.38 84 ARG A O 1
ATOM 660 N N . GLU A 1 85 ? 10.346 -4.536 -12.315 1.00 96.38 85 GLU A N 1
ATOM 661 C CA . GLU A 1 85 ? 9.803 -4.378 -13.671 1.00 96.38 85 GLU A CA 1
ATOM 662 C C . GLU A 1 85 ? 10.246 -3.050 -14.299 1.00 96.38 85 GLU A C 1
ATOM 664 O O . GLU A 1 85 ? 10.745 -3.028 -15.428 1.00 96.38 85 GLU A O 1
ATOM 669 N N . ARG A 1 86 ? 10.156 -1.951 -13.539 1.00 95.31 86 ARG A N 1
ATOM 670 C CA . ARG A 1 86 ? 10.624 -0.626 -13.956 1.00 95.31 86 ARG A CA 1
ATOM 671 C C . ARG A 1 86 ? 12.092 -0.662 -14.361 1.00 95.31 86 ARG A C 1
ATOM 673 O O . ARG A 1 86 ? 12.436 -0.219 -15.456 1.00 95.31 86 ARG A O 1
ATOM 680 N N . ARG A 1 87 ? 12.958 -1.205 -13.498 1.00 94.75 87 ARG A N 1
ATOM 681 C CA . ARG A 1 87 ? 14.404 -1.299 -13.751 1.00 94.75 87 ARG A CA 1
ATOM 682 C C . ARG A 1 87 ? 14.725 -2.168 -14.959 1.00 94.75 87 ARG A C 1
ATOM 684 O O . ARG A 1 87 ? 15.620 -1.818 -15.722 1.00 94.75 87 ARG A O 1
ATOM 691 N N . ALA A 1 88 ? 13.991 -3.258 -15.169 1.00 93.38 88 ALA A N 1
ATOM 692 C CA . ALA A 1 88 ? 14.150 -4.080 -16.365 1.00 93.38 88 ALA A CA 1
ATOM 693 C C . ALA A 1 88 ? 13.821 -3.296 -17.648 1.00 93.38 88 ALA A C 1
ATOM 695 O O . ALA A 1 88 ? 14.470 -3.487 -18.676 1.00 93.38 88 ALA A O 1
ATOM 696 N N . LEU A 1 89 ? 12.841 -2.390 -17.582 1.00 92.38 89 LEU A N 1
ATOM 697 C CA . LEU A 1 89 ? 12.357 -1.646 -18.739 1.00 92.38 89 LEU A CA 1
ATOM 698 C C . LEU A 1 89 ? 13.227 -0.423 -19.055 1.00 92.38 89 LEU A C 1
ATOM 700 O O . LEU A 1 89 ? 13.685 -0.272 -20.188 1.00 92.38 89 LEU A O 1
ATOM 704 N N . ILE A 1 90 ? 13.497 0.433 -18.066 1.00 92.38 90 ILE A N 1
ATOM 705 C CA . ILE A 1 90 ? 14.190 1.714 -18.288 1.00 92.38 90 ILE A CA 1
ATOM 706 C C . ILE A 1 90 ? 15.630 1.759 -17.762 1.00 92.38 90 ILE A C 1
ATOM 708 O O . ILE A 1 90 ? 16.334 2.728 -18.041 1.00 92.38 90 ILE A O 1
ATOM 712 N N . GLY A 1 91 ? 16.086 0.728 -17.051 1.00 90.12 91 GLY A N 1
ATOM 713 C CA . GLY A 1 91 ? 17.325 0.766 -16.275 1.00 90.12 91 GLY A CA 1
ATOM 714 C C . GLY A 1 91 ? 17.130 1.444 -14.914 1.00 90.12 91 GLY A C 1
ATOM 715 O O . GLY A 1 91 ? 16.024 1.844 -14.546 1.00 90.12 91 GLY A O 1
ATOM 716 N N . THR A 1 92 ? 18.200 1.566 -14.133 1.00 88.12 92 THR A N 1
ATOM 717 C CA . THR A 1 92 ? 18.135 2.167 -12.789 1.00 88.12 92 THR A CA 1
ATOM 718 C C . THR A 1 92 ? 17.902 3.680 -12.848 1.00 88.12 92 THR A C 1
ATOM 720 O O . THR A 1 92 ? 17.178 4.220 -12.013 1.00 88.12 92 THR A O 1
ATOM 723 N N . HIS A 1 93 ? 18.461 4.359 -13.855 1.00 85.19 93 HIS A N 1
ATOM 724 C CA . HIS A 1 93 ? 18.402 5.818 -14.019 1.00 85.19 93 HIS A CA 1
ATOM 725 C C . HIS A 1 93 ? 17.841 6.243 -15.386 1.00 85.19 93 HIS A C 1
ATOM 727 O O . HIS A 1 93 ? 18.141 7.337 -15.882 1.00 85.19 93 HIS A O 1
ATOM 733 N N . GLY A 1 94 ? 17.049 5.384 -16.031 1.00 86.38 94 GLY A N 1
ATOM 734 C CA . GLY A 1 94 ? 16.450 5.699 -17.328 1.00 86.38 94 GLY A CA 1
ATOM 735 C C . GLY A 1 94 ? 17.439 5.610 -18.492 1.00 86.38 94 GLY A C 1
ATOM 736 O O . GLY A 1 94 ? 17.280 6.307 -19.493 1.00 86.38 94 GLY A O 1
ATOM 737 N N . GLU A 1 95 ? 18.488 4.799 -18.371 1.00 87.69 95 GLU A N 1
ATOM 738 C CA . GLU A 1 95 ? 19.506 4.606 -19.401 1.00 87.69 95 GLU A CA 1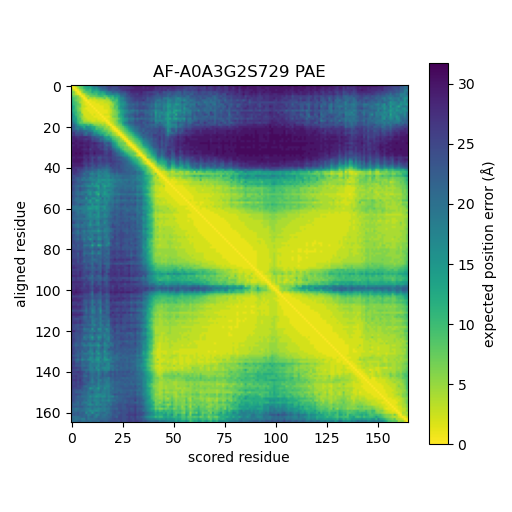
ATOM 739 C C . GLU A 1 95 ? 18.889 4.162 -20.736 1.00 87.69 95 GLU A C 1
ATOM 741 O O . GLU A 1 95 ? 19.293 4.657 -21.789 1.00 87.69 95 GLU A O 1
ATOM 746 N N . HIS A 1 96 ? 17.856 3.311 -20.699 1.00 85.12 96 HIS A N 1
ATOM 747 C CA . HIS A 1 96 ? 17.201 2.782 -21.903 1.00 85.12 96 HIS A CA 1
ATOM 748 C C . HIS A 1 96 ? 16.218 3.760 -22.563 1.00 85.12 96 HIS A C 1
ATOM 750 O O . HIS A 1 96 ? 15.713 3.485 -23.655 1.00 85.12 96 HIS A O 1
ATOM 756 N N . LEU A 1 97 ? 15.932 4.895 -21.916 1.00 85.19 97 LEU A N 1
ATOM 757 C CA . LEU A 1 97 ? 15.096 5.958 -22.481 1.00 85.19 97 LEU A CA 1
ATOM 758 C C . LEU A 1 97 ? 15.884 6.871 -23.431 1.00 85.19 97 LEU A C 1
ATOM 760 O O . LEU A 1 97 ? 15.288 7.668 -24.151 1.00 85.19 97 LEU A O 1
ATOM 764 N N . ARG A 1 98 ? 17.218 6.768 -23.447 1.00 83.44 98 ARG A N 1
ATOM 765 C CA . ARG A 1 98 ? 18.102 7.580 -24.292 1.00 83.44 98 ARG A CA 1
ATOM 766 C C . ARG A 1 98 ? 18.558 6.794 -25.528 1.00 83.44 98 ARG A C 1
ATOM 768 O O . ARG A 1 98 ? 18.607 5.569 -25.524 1.00 83.44 98 ARG A O 1
ATOM 775 N N . GLY A 1 99 ? 18.932 7.511 -26.589 1.00 75.75 99 GLY A N 1
ATOM 776 C CA . GLY A 1 99 ? 19.482 6.923 -27.817 1.00 75.75 99 GLY A CA 1
ATOM 777 C C . GLY A 1 99 ? 18.434 6.445 -28.831 1.00 75.75 99 GLY A C 1
ATOM 778 O O . GLY A 1 99 ? 17.247 6.752 -28.725 1.00 75.75 99 GLY A O 1
ATOM 779 N N . SER A 1 100 ? 18.885 5.702 -29.844 1.00 69.50 100 SER A N 1
ATOM 780 C CA . SER A 1 100 ? 18.097 5.318 -31.031 1.00 69.50 100 SER A CA 1
ATOM 781 C C . SER A 1 100 ? 16.893 4.413 -30.735 1.00 69.50 100 SER A C 1
ATOM 783 O O . SER A 1 100 ? 15.926 4.406 -31.494 1.00 69.50 100 SER A O 1
ATOM 785 N N . SER A 1 101 ? 16.912 3.681 -29.621 1.00 72.69 101 SER A N 1
ATOM 786 C CA . SER A 1 101 ? 15.800 2.852 -29.133 1.00 72.69 101 SER A CA 1
ATOM 787 C C . SER A 1 101 ? 14.864 3.570 -28.150 1.00 72.69 101 SER A C 1
ATOM 789 O O . SER A 1 101 ? 13.817 3.017 -27.810 1.00 72.69 101 SER A O 1
ATOM 791 N N . GLY A 1 102 ? 15.190 4.798 -27.728 1.00 82.81 102 GLY A N 1
ATOM 792 C CA . GLY A 1 102 ? 14.506 5.507 -26.640 1.00 82.81 102 GLY A CA 1
ATOM 793 C C . GLY A 1 102 ? 13.011 5.735 -26.872 1.00 82.81 102 GLY A C 1
ATOM 794 O O . GLY A 1 102 ? 12.218 5.529 -25.960 1.00 82.81 102 GLY A O 1
ATOM 795 N N . ALA A 1 103 ? 12.597 6.056 -28.103 1.00 83.94 103 ALA A N 1
ATOM 796 C CA . ALA A 1 103 ? 11.184 6.291 -28.426 1.00 83.94 103 ALA A CA 1
ATOM 797 C C . ALA A 1 103 ? 10.308 5.036 -28.233 1.00 83.94 103 ALA A C 1
ATOM 799 O O . ALA A 1 103 ? 9.193 5.125 -27.720 1.00 83.94 103 ALA A O 1
ATOM 800 N N . ARG A 1 104 ? 10.822 3.849 -28.592 1.00 86.31 104 ARG A N 1
ATOM 801 C CA . ARG A 1 104 ? 10.116 2.577 -28.367 1.00 86.31 104 ARG A CA 1
ATOM 802 C C . ARG A 1 104 ? 10.057 2.249 -26.876 1.00 86.31 104 ARG A C 1
ATOM 804 O O . ARG A 1 104 ? 8.994 1.889 -26.384 1.00 86.31 104 ARG A O 1
ATOM 811 N N . THR A 1 105 ? 11.170 2.420 -26.160 1.00 90.31 105 THR A N 1
ATOM 812 C CA . THR A 1 105 ? 11.217 2.226 -24.704 1.00 90.31 105 THR A CA 1
ATOM 813 C C . THR A 1 105 ? 10.248 3.164 -23.986 1.00 90.31 105 THR A C 1
ATOM 815 O O . THR A 1 105 ? 9.562 2.734 -23.068 1.00 90.31 105 THR A O 1
ATOM 818 N N . GLN A 1 106 ? 10.134 4.421 -24.421 1.00 88.62 106 GLN A N 1
ATOM 819 C CA . GLN A 1 106 ? 9.225 5.404 -23.835 1.00 88.62 106 GLN A CA 1
ATOM 820 C C . GLN A 1 106 ? 7.755 5.007 -24.009 1.00 88.62 106 GLN A C 1
ATOM 822 O O . GLN A 1 106 ? 6.983 5.121 -23.059 1.00 88.62 106 GLN A O 1
ATOM 827 N N . ALA A 1 107 ? 7.371 4.498 -25.183 1.00 90.12 107 ALA A N 1
ATOM 828 C CA . ALA A 1 107 ? 6.020 3.988 -25.411 1.00 90.12 107 ALA A CA 1
ATOM 829 C C . ALA A 1 107 ? 5.709 2.778 -24.510 1.00 90.12 107 ALA A C 1
ATOM 831 O O . ALA A 1 107 ? 4.674 2.760 -23.841 1.00 90.12 107 ALA A O 1
ATOM 832 N N . SER A 1 108 ? 6.629 1.809 -24.426 1.00 91.06 108 SER A N 1
ATOM 833 C CA . SER A 1 108 ? 6.490 0.658 -23.523 1.00 91.06 108 SER A CA 1
ATOM 834 C C . SER A 1 108 ? 6.433 1.080 -22.054 1.00 91.06 108 SER A C 1
ATOM 836 O O . SER A 1 108 ? 5.627 0.555 -21.292 1.00 91.06 108 SER A O 1
ATOM 838 N N . TYR A 1 109 ? 7.250 2.058 -21.658 1.00 92.62 109 TYR A N 1
ATOM 839 C CA . TYR A 1 109 ? 7.273 2.589 -20.299 1.00 92.62 109 TYR A CA 1
ATOM 840 C C . TYR A 1 109 ? 5.969 3.303 -19.944 1.00 92.62 109 TYR A C 1
ATOM 842 O O . TYR A 1 109 ? 5.448 3.110 -18.849 1.00 92.62 109 TYR A O 1
ATOM 850 N N . ALA A 1 110 ? 5.407 4.089 -20.865 1.00 92.25 110 ALA A N 1
ATOM 851 C CA . ALA A 1 110 ? 4.125 4.751 -20.653 1.00 92.25 110 ALA A CA 1
ATOM 852 C C . ALA A 1 110 ? 3.001 3.727 -20.448 1.00 92.25 110 ALA A C 1
ATOM 854 O O . ALA A 1 110 ? 2.224 3.859 -19.507 1.00 92.25 110 ALA A O 1
ATOM 855 N N . HIS A 1 111 ? 2.947 2.681 -21.279 1.00 93.38 111 HIS A N 1
ATOM 856 C CA . HIS A 1 111 ? 1.972 1.603 -21.120 1.00 93.38 111 HIS A CA 1
ATOM 857 C C . HIS A 1 111 ? 2.130 0.883 -19.773 1.00 93.38 111 HIS A C 1
ATOM 859 O O . HIS A 1 111 ? 1.165 0.780 -19.019 1.00 93.38 111 HIS A O 1
ATOM 865 N N . TRP A 1 112 ? 3.361 0.496 -19.426 1.00 96.06 112 TRP A N 1
ATOM 866 C CA . TRP A 1 112 ? 3.667 -0.100 -18.127 1.00 96.06 112 TRP A CA 1
ATOM 867 C C . TRP A 1 112 ? 3.264 0.810 -16.958 1.00 96.06 112 TRP A C 1
ATOM 869 O O . TRP A 1 112 ? 2.671 0.332 -15.998 1.00 96.06 112 TRP A O 1
ATOM 879 N N . THR A 1 113 ? 3.510 2.121 -17.049 1.00 95.12 113 THR A N 1
ATOM 880 C CA . THR A 1 113 ? 3.148 3.086 -15.994 1.00 95.12 113 THR A CA 1
ATOM 881 C C . THR A 1 113 ? 1.644 3.073 -15.726 1.00 95.12 113 THR A C 1
ATOM 883 O O . THR A 1 113 ? 1.224 3.047 -14.572 1.00 95.12 113 THR A O 1
ATOM 886 N N . TRP A 1 114 ? 0.823 3.045 -16.779 1.00 94.88 114 TRP A N 1
ATOM 887 C CA . TRP A 1 114 ? -0.630 2.950 -16.628 1.00 94.88 114 TRP A CA 1
ATOM 888 C C . TRP A 1 114 ? -1.062 1.660 -15.934 1.00 94.88 114 TRP A C 1
ATOM 890 O O . TRP A 1 114 ?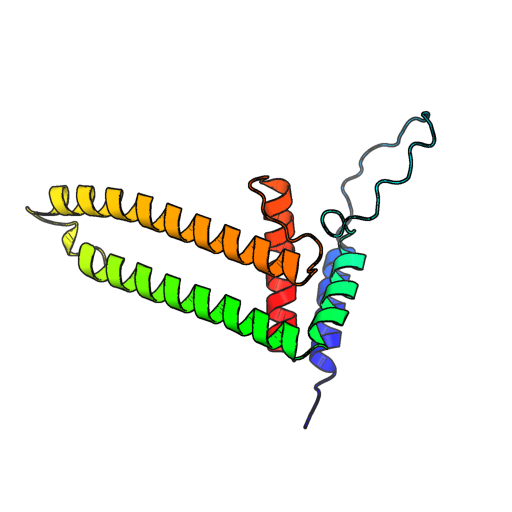 -1.939 1.691 -15.072 1.00 94.88 114 TRP A O 1
ATOM 900 N N . ASP A 1 115 ? -0.460 0.528 -16.286 1.00 95.44 115 ASP A N 1
ATOM 901 C CA . ASP A 1 115 ? -0.812 -0.755 -15.677 1.00 95.44 115 ASP A CA 1
ATOM 902 C C . ASP A 1 115 ? -0.295 -0.882 -14.239 1.00 95.44 115 ASP A C 1
ATOM 904 O O . ASP A 1 115 ? -0.997 -1.420 -13.380 1.00 95.44 115 ASP A O 1
ATOM 908 N N . ALA A 1 116 ? 0.878 -0.319 -13.940 1.00 93.81 116 ALA A N 1
ATOM 909 C CA . ALA A 1 116 ? 1.408 -0.205 -12.586 1.00 93.81 116 ALA A CA 1
ATOM 910 C C . ALA A 1 116 ? 0.471 0.617 -11.686 1.00 93.81 116 ALA A C 1
ATOM 912 O O . ALA A 1 116 ? 0.163 0.183 -10.577 1.00 93.81 116 ALA A O 1
ATOM 913 N N . LEU A 1 117 ? -0.052 1.747 -12.180 1.00 93.44 117 LEU A N 1
ATOM 914 C CA . LEU A 1 117 ? -1.036 2.555 -11.451 1.00 93.44 117 LEU A CA 1
ATOM 915 C C . LEU A 1 117 ? -2.328 1.776 -11.175 1.00 93.44 117 LEU A C 1
ATOM 917 O O . LEU A 1 117 ? -2.798 1.768 -10.043 1.00 93.44 117 LEU A O 1
ATOM 921 N N . LYS A 1 118 ? -2.860 1.035 -12.155 1.00 93.06 118 LYS A N 1
ATOM 922 C CA . LYS A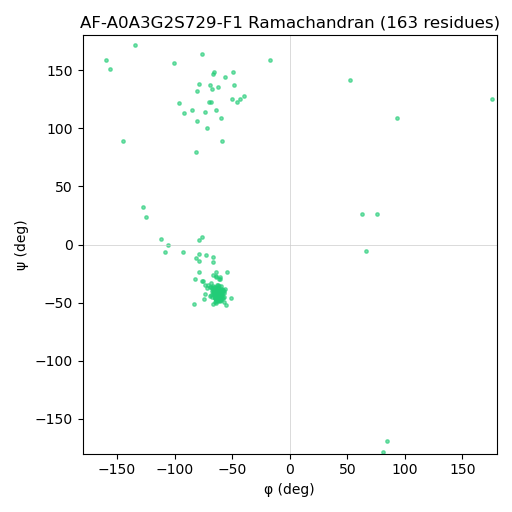 1 118 ? -4.045 0.182 -11.929 1.00 93.06 118 LYS A CA 1
ATOM 923 C C . LYS A 1 118 ? -3.797 -0.886 -10.861 1.00 93.06 118 LYS A C 1
ATOM 925 O O . LYS A 1 118 ? -4.672 -1.140 -10.037 1.00 93.06 118 LYS A O 1
ATOM 930 N N . ARG A 1 119 ? -2.624 -1.533 -10.879 1.00 95.25 119 ARG A N 1
ATOM 931 C CA . ARG A 1 119 ? -2.235 -2.535 -9.868 1.00 95.25 119 ARG A CA 1
ATOM 932 C C . ARG A 1 119 ? -2.124 -1.905 -8.485 1.00 95.25 119 ARG A C 1
ATOM 934 O O . ARG A 1 119 ? -2.606 -2.490 -7.519 1.00 95.25 119 ARG A O 1
ATOM 941 N N . TRP A 1 120 ? -1.541 -0.711 -8.406 1.00 91.75 120 TRP A N 1
ATOM 942 C CA . TRP A 1 120 ? -1.453 0.068 -7.176 1.00 91.75 120 TRP A CA 1
ATOM 943 C C . TRP A 1 120 ? -2.836 0.421 -6.619 1.00 91.75 120 TRP A C 1
ATOM 945 O O . TRP A 1 120 ? -3.118 0.165 -5.449 1.00 91.75 120 TRP A O 1
ATOM 955 N N . ASP A 1 121 ? -3.734 0.925 -7.467 1.00 88.56 121 ASP A N 1
ATOM 956 C CA . ASP A 1 121 ? -5.102 1.268 -7.073 1.00 88.56 121 ASP A CA 1
ATOM 957 C C . ASP A 1 121 ? -5.873 0.040 -6.583 1.00 88.56 121 ASP A C 1
ATOM 959 O O . ASP A 1 121 ? -6.520 0.092 -5.536 1.00 88.56 121 ASP A O 1
ATOM 963 N N . ALA A 1 122 ? -5.766 -1.085 -7.296 1.00 90.38 122 ALA A N 1
ATOM 964 C CA . ALA A 1 122 ? -6.375 -2.346 -6.885 1.00 90.38 122 ALA A CA 1
ATOM 965 C C . ALA A 1 122 ? -5.831 -2.835 -5.531 1.00 90.38 122 ALA A C 1
ATOM 967 O O . ALA A 1 122 ? -6.603 -3.314 -4.696 1.00 90.38 122 ALA A O 1
ATOM 968 N N . HIS A 1 123 ? -4.524 -2.688 -5.292 1.00 90.50 123 HIS A N 1
ATOM 969 C CA . HIS A 1 123 ? -3.903 -3.040 -4.019 1.00 90.50 123 HIS A CA 1
ATOM 970 C C . HIS A 1 123 ? -4.419 -2.160 -2.876 1.00 90.50 123 HIS A C 1
ATOM 972 O O . HIS A 1 123 ? -4.858 -2.682 -1.852 1.00 90.50 123 HIS A O 1
ATOM 978 N N . ARG A 1 124 ? -4.487 -0.841 -3.078 1.00 89.44 124 ARG A N 1
ATOM 979 C CA . ARG A 1 124 ? -5.082 0.096 -2.114 1.00 89.44 124 ARG A CA 1
ATOM 980 C C . ARG A 1 124 ? -6.542 -0.254 -1.801 1.00 89.44 124 ARG A C 1
ATOM 982 O O . ARG A 1 124 ? -6.918 -0.283 -0.632 1.00 89.44 124 ARG A O 1
ATOM 989 N N . HIS A 1 125 ? -7.361 -0.550 -2.811 1.00 88.25 125 HIS A N 1
ATOM 990 C CA . HIS A 1 125 ? -8.750 -0.982 -2.607 1.00 88.25 125 HIS A CA 1
ATOM 991 C C . HIS A 1 125 ? -8.832 -2.273 -1.775 1.00 88.25 125 HIS A C 1
ATOM 993 O O . HIS A 1 125 ? -9.675 -2.405 -0.886 1.00 88.25 125 HIS A O 1
ATOM 999 N N . ALA A 1 126 ? -7.941 -3.238 -2.022 1.00 89.81 126 ALA A N 1
ATOM 1000 C CA . ALA A 1 126 ? -7.855 -4.450 -1.211 1.00 89.81 126 ALA A CA 1
ATOM 1001 C C . ALA A 1 126 ? -7.465 -4.145 0.247 1.00 89.81 126 ALA A C 1
ATOM 1003 O O . ALA A 1 126 ? -8.108 -4.666 1.158 1.00 89.81 126 ALA A O 1
ATOM 1004 N N . GLN A 1 127 ? -6.491 -3.257 0.474 1.00 90.62 127 GLN A N 1
ATOM 1005 C CA . GLN A 1 127 ? -6.101 -2.813 1.817 1.00 90.62 127 GLN A CA 1
ATOM 1006 C C . GLN A 1 127 ? -7.262 -2.125 2.551 1.00 90.62 127 GLN A C 1
ATOM 1008 O O . GLN A 1 127 ? -7.531 -2.454 3.703 1.00 90.62 127 GLN A O 1
ATOM 1013 N N . GLN A 1 128 ? -7.992 -1.219 1.891 1.00 89.31 128 GLN A N 1
ATOM 1014 C CA . GLN A 1 128 ? -9.154 -0.537 2.477 1.00 89.31 128 GLN A CA 1
ATOM 1015 C C . GLN A 1 128 ? -10.244 -1.520 2.907 1.00 89.31 128 GLN A C 1
ATOM 1017 O O . GLN A 1 128 ? -10.709 -1.446 4.043 1.00 89.31 128 GLN A O 1
ATOM 1022 N N . ARG A 1 129 ? -10.604 -2.475 2.038 1.00 91.88 129 ARG A N 1
ATOM 1023 C CA . ARG A 1 129 ? -11.581 -3.524 2.372 1.00 91.88 129 ARG A CA 1
ATOM 1024 C C . ARG A 1 129 ? -11.107 -4.389 3.532 1.00 91.88 129 ARG A C 1
ATOM 1026 O O . ARG A 1 129 ? -11.886 -4.692 4.426 1.00 91.88 129 ARG A O 1
ATOM 1033 N N . ARG A 1 130 ? -9.820 -4.744 3.565 1.00 90.81 130 ARG A N 1
ATOM 1034 C CA . ARG A 1 130 ? -9.272 -5.554 4.655 1.00 90.81 130 ARG A CA 1
ATOM 1035 C C . ARG A 1 130 ? -9.279 -4.807 5.989 1.00 90.81 130 ARG A C 1
ATOM 1037 O O . ARG A 1 130 ? -9.619 -5.393 7.011 1.00 90.81 130 ARG A O 1
ATOM 1044 N N . LEU A 1 131 ? -8.936 -3.520 5.991 1.00 90.06 131 LEU A N 1
ATOM 1045 C CA . LEU A 1 131 ? -9.019 -2.665 7.179 1.00 90.06 131 LEU A CA 1
ATOM 1046 C C . LEU A 1 131 ? -10.473 -2.508 7.651 1.00 90.06 131 LEU A C 1
ATOM 1048 O O . LEU A 1 131 ? -10.737 -2.557 8.851 1.00 90.06 131 LEU A O 1
ATOM 1052 N N . GLU A 1 132 ? -11.420 -2.402 6.723 1.00 91.56 132 GLU A N 1
ATOM 1053 C CA . GLU A 1 132 ? -12.850 -2.366 7.031 1.00 91.56 132 GLU A CA 1
ATOM 1054 C C . GLU A 1 132 ? -13.353 -3.682 7.652 1.00 91.56 132 GLU A C 1
ATOM 1056 O O . GLU A 1 132 ? -14.048 -3.661 8.671 1.00 91.56 132 GLU A O 1
ATOM 1061 N N . GLU A 1 133 ? -12.957 -4.834 7.099 1.00 90.31 133 GLU A N 1
ATOM 1062 C CA . GLU A 1 133 ? -13.244 -6.168 7.655 1.00 90.31 133 GLU A CA 1
ATOM 1063 C C . GLU A 1 133 ? -12.692 -6.326 9.076 1.00 90.31 133 GLU A C 1
ATOM 1065 O O . GLU A 1 133 ? -13.359 -6.881 9.949 1.00 90.31 133 GLU A O 1
ATOM 1070 N N . MET A 1 134 ? -11.497 -5.784 9.325 1.00 90.00 134 MET A N 1
ATOM 1071 C CA . MET A 1 134 ? -10.873 -5.720 10.651 1.00 90.00 134 MET A CA 1
ATOM 1072 C C . MET A 1 134 ? -11.482 -4.643 11.557 1.00 90.00 134 MET A C 1
ATOM 1074 O O . MET A 1 134 ? -10.983 -4.414 12.657 1.00 90.00 134 MET A O 1
ATOM 1078 N N . ARG A 1 135 ? -12.571 -3.996 11.121 1.00 89.94 135 ARG A N 1
ATOM 1079 C CA . ARG A 1 135 ? -13.332 -2.998 11.883 1.00 89.94 135 ARG A CA 1
ATOM 1080 C C . ARG A 1 135 ? -12.515 -1.751 12.227 1.00 89.94 135 ARG A C 1
ATOM 1082 O O . ARG A 1 135 ? -12.836 -1.056 13.189 1.00 89.94 135 ARG A O 1
ATOM 1089 N N . VAL A 1 136 ? -11.496 -1.428 11.431 1.00 87.00 136 VAL A N 1
ATOM 1090 C CA . VAL A 1 136 ? -10.711 -0.207 11.624 1.00 87.00 136 VAL A CA 1
ATOM 1091 C C . VAL A 1 136 ? -11.582 1.004 11.254 1.00 87.00 136 VAL A C 1
ATOM 1093 O O . VAL A 1 136 ? -12.092 1.085 10.135 1.00 87.00 136 VAL A O 1
ATOM 1096 N N . PRO A 1 137 ? -11.787 1.964 12.169 1.00 86.69 137 PRO A N 1
ATOM 1097 C CA . PRO A 1 137 ? -12.666 3.103 11.933 1.00 86.69 137 PRO A CA 1
ATOM 1098 C C . PRO A 1 137 ? -12.127 4.011 10.831 1.00 86.69 137 PRO A C 1
ATOM 1100 O O . PRO A 1 137 ? -10.923 4.198 10.687 1.00 86.69 137 PRO A O 1
ATOM 1103 N N . CYS A 1 138 ? -13.038 4.637 10.092 1.00 85.06 138 CYS A N 1
ATOM 1104 C CA . CYS A 1 138 ? -12.786 5.523 8.953 1.00 85.06 138 CYS A CA 1
ATOM 1105 C C . CYS A 1 138 ? -12.158 4.850 7.718 1.00 85.06 138 CYS A C 1
ATOM 1107 O O . CYS A 1 138 ? -12.042 5.505 6.681 1.00 85.06 138 CYS A O 1
ATOM 1109 N N . PHE A 1 139 ? -11.786 3.568 7.788 1.00 85.94 139 PHE A N 1
ATOM 1110 C CA . PHE A 1 139 ? -11.301 2.804 6.640 1.00 85.94 139 PHE A CA 1
ATOM 1111 C C . PHE A 1 139 ? -12.442 2.010 6.018 1.00 85.94 139 PHE A C 1
ATOM 1113 O O . PHE A 1 139 ? -13.115 1.225 6.680 1.00 85.94 139 PHE A O 1
ATOM 1120 N N . TYR A 1 140 ? -12.669 2.286 4.743 1.00 86.44 140 TYR A N 1
ATOM 1121 C CA . TYR A 1 140 ? -13.642 1.637 3.880 1.00 86.44 140 TYR A CA 1
ATOM 1122 C C . TYR A 1 140 ? -13.239 1.880 2.433 1.00 86.44 140 TYR A C 1
ATOM 1124 O O . TYR A 1 140 ? -12.476 2.814 2.140 1.00 86.44 140 TYR A O 1
ATOM 1132 N N . ASP A 1 141 ? -13.727 1.023 1.544 1.00 88.62 141 ASP A N 1
ATOM 1133 C CA . ASP A 1 141 ? -13.472 1.154 0.1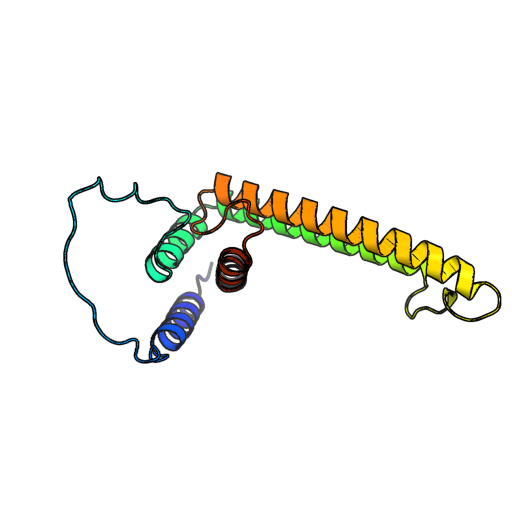14 1.00 88.62 141 ASP A CA 1
ATOM 1134 C C . ASP A 1 141 ? -14.103 2.446 -0.428 1.00 88.62 141 ASP A C 1
ATOM 1136 O O . ASP A 1 141 ? -15.320 2.637 -0.379 1.00 88.62 141 ASP A O 1
ATOM 1140 N N . THR A 1 142 ? -13.269 3.373 -0.900 1.00 85.06 142 THR A N 1
ATOM 1141 C CA . THR A 1 142 ? -13.729 4.673 -1.394 1.00 85.06 142 THR A CA 1
ATOM 1142 C C . THR A 1 142 ? -12.754 5.296 -2.383 1.00 85.06 142 THR A C 1
ATOM 1144 O O . THR A 1 142 ? -11.540 5.095 -2.305 1.00 85.06 142 THR A O 1
ATOM 1147 N N . ASN A 1 143 ? -13.301 6.099 -3.296 1.00 83.94 143 ASN A N 1
ATOM 1148 C CA . ASN A 1 143 ? -12.561 6.990 -4.193 1.00 83.94 143 ASN A CA 1
ATOM 1149 C C . ASN A 1 143 ? -12.798 8.474 -3.866 1.00 83.94 143 ASN A C 1
ATOM 1151 O O . ASN A 1 143 ? -12.329 9.346 -4.594 1.00 83.94 143 ASN A O 1
ATOM 1155 N N . ASP A 1 144 ? -13.535 8.768 -2.792 1.00 85.00 144 ASP A N 1
ATOM 1156 C CA . ASP A 1 144 ? -13.804 10.136 -2.366 1.00 85.00 144 ASP A CA 1
ATOM 1157 C C . ASP A 1 144 ? -12.518 10.812 -1.845 1.00 85.00 144 ASP A C 1
ATOM 1159 O O . ASP A 1 144 ? -11.890 10.301 -0.912 1.00 85.00 144 ASP A O 1
ATOM 1163 N N . PRO A 1 145 ? -12.090 11.952 -2.417 1.00 80.94 145 PRO A N 1
ATOM 1164 C CA . PRO A 1 145 ? -10.816 12.575 -2.068 1.00 80.94 145 PRO A CA 1
ATOM 1165 C C . PRO A 1 145 ? -10.762 13.108 -0.629 1.00 80.94 145 PRO A C 1
ATOM 1167 O O . PRO A 1 145 ? -9.671 13.217 -0.063 1.00 80.94 145 PRO A O 1
ATOM 1170 N N . ASP A 1 146 ? -11.895 13.464 -0.020 1.00 77.62 146 ASP A N 1
ATOM 1171 C CA . ASP A 1 146 ? -11.940 13.900 1.379 1.00 77.62 146 ASP A CA 1
ATOM 1172 C C . ASP A 1 146 ? -11.772 12.713 2.334 1.00 77.62 146 ASP A C 1
ATOM 1174 O O . ASP A 1 146 ? -10.910 12.749 3.220 1.00 77.62 146 ASP A O 1
ATOM 1178 N N . ALA A 1 147 ? -12.499 11.620 2.095 1.00 79.44 147 ALA A N 1
ATOM 1179 C CA . ALA A 1 147 ? -12.346 10.368 2.826 1.00 79.44 147 ALA A CA 1
ATOM 1180 C C . ALA A 1 147 ? -10.926 9.796 2.690 1.00 79.44 147 ALA A C 1
ATOM 1182 O O . ALA A 1 147 ? -10.325 9.388 3.685 1.00 79.44 147 ALA A O 1
ATOM 1183 N N . LEU A 1 148 ? -10.341 9.837 1.488 1.00 82.56 148 LEU A N 1
ATOM 1184 C CA . LEU A 1 148 ? -8.959 9.408 1.258 1.00 82.56 148 LEU A CA 1
ATOM 1185 C C . LEU A 1 148 ? -7.958 10.257 2.041 1.00 82.56 148 LEU A C 1
ATOM 1187 O O . LEU A 1 148 ? -7.051 9.707 2.666 1.00 82.56 148 LEU A O 1
ATOM 1191 N N . ARG A 1 149 ? -8.131 11.584 2.076 1.00 78.12 149 ARG A N 1
ATOM 1192 C CA . ARG A 1 149 ? -7.289 12.463 2.903 1.00 78.12 149 ARG A CA 1
ATOM 1193 C C . ARG A 1 149 ? -7.421 12.142 4.389 1.00 78.12 149 ARG A C 1
ATOM 1195 O O . ARG A 1 149 ? -6.423 12.166 5.106 1.00 78.12 149 ARG A O 1
ATOM 1202 N N . GLN A 1 150 ? -8.623 11.830 4.868 1.00 76.50 150 GLN A N 1
ATOM 1203 C CA . GLN A 1 150 ? -8.833 11.416 6.256 1.00 76.50 150 GLN A CA 1
ATOM 1204 C C . GLN A 1 150 ? -8.138 10.080 6.563 1.00 76.50 150 GLN A C 1
ATOM 1206 O O . GLN A 1 150 ? -7.417 9.987 7.557 1.00 76.50 150 GLN A O 1
ATOM 1211 N N . GLN A 1 151 ? -8.281 9.079 5.693 1.00 82.94 151 GLN A N 1
ATOM 1212 C CA . GLN A 1 151 ? -7.598 7.788 5.820 1.00 82.94 151 GLN A CA 1
ATOM 1213 C C . GLN A 1 151 ? -6.070 7.951 5.804 1.00 82.94 151 GLN A C 1
ATOM 1215 O O . GLN A 1 151 ? -5.388 7.422 6.678 1.00 82.94 151 GLN A O 1
ATOM 1220 N N . GLN A 1 152 ? -5.527 8.766 4.891 1.00 80.56 152 GLN A N 1
ATOM 1221 C CA . GLN A 1 152 ? -4.095 9.092 4.822 1.00 80.56 152 GLN A CA 1
ATOM 1222 C C . GLN A 1 152 ? -3.573 9.798 6.075 1.00 80.56 152 GLN A C 1
ATOM 1224 O O . GLN A 1 152 ? -2.404 9.654 6.413 1.00 80.56 152 GLN A O 1
ATOM 1229 N N . ARG A 1 153 ? -4.411 10.562 6.782 1.00 76.75 153 ARG A N 1
ATOM 1230 C CA . ARG A 1 153 ? -4.027 11.182 8.060 1.00 76.75 153 ARG A CA 1
ATOM 1231 C C . ARG A 1 153 ? -3.996 10.180 9.213 1.00 76.75 153 ARG A C 1
ATOM 1233 O O . ARG A 1 153 ? -3.201 10.358 10.131 1.00 76.75 153 ARG A O 1
ATOM 1240 N N . LEU A 1 154 ? -4.850 9.158 9.177 1.00 75.69 154 LEU A N 1
ATOM 1241 C CA . LEU A 1 154 ? -4.920 8.107 10.198 1.00 75.69 154 LEU A CA 1
ATOM 1242 C C . LEU A 1 154 ? -3.872 7.006 9.987 1.00 75.69 154 LEU A C 1
ATOM 1244 O O . LEU A 1 154 ? -3.392 6.428 10.960 1.00 75.69 154 LEU A O 1
ATOM 1248 N N . LEU A 1 155 ? -3.478 6.741 8.739 1.00 77.81 155 LEU A N 1
ATOM 1249 C CA . LEU A 1 155 ? -2.545 5.668 8.386 1.00 77.81 155 LEU A CA 1
ATOM 1250 C C . LEU A 1 155 ? -1.185 5.769 9.115 1.00 77.81 155 LEU A C 1
ATOM 1252 O O . LEU A 1 155 ? -0.754 4.771 9.687 1.00 77.81 155 LEU A O 1
ATOM 1256 N N . PRO A 1 156 ? -0.524 6.944 9.210 1.00 74.25 156 PRO A N 1
ATOM 1257 C CA . PRO A 1 156 ? 0.724 7.072 9.958 1.00 74.25 156 PRO A CA 1
ATOM 1258 C C . PRO A 1 156 ? 0.556 6.822 11.457 1.00 74.25 156 PRO A C 1
ATOM 1260 O O . PRO A 1 156 ? 1.506 6.400 12.104 1.00 74.25 156 PRO A O 1
ATOM 1263 N N . LEU A 1 157 ? -0.632 7.072 12.019 1.00 72.38 157 LEU A N 1
ATOM 1264 C CA . LEU A 1 157 ? -0.915 6.809 13.433 1.00 72.38 157 LEU A CA 1
ATOM 1265 C C . LEU A 1 157 ? -1.068 5.310 13.683 1.00 72.38 157 LEU A C 1
ATOM 1267 O O . LEU A 1 157 ? -0.489 4.800 14.636 1.00 72.38 157 LEU A O 1
ATOM 1271 N N . LEU A 1 158 ? -1.765 4.606 12.786 1.00 73.69 158 LEU A N 1
ATOM 1272 C CA . LEU A 1 158 ? -1.838 3.142 12.784 1.00 73.69 158 LEU A CA 1
ATOM 1273 C C . LEU A 1 158 ? -0.447 2.511 12.690 1.00 73.69 158 LEU A C 1
ATOM 1275 O O . LEU A 1 158 ? -0.107 1.659 13.504 1.00 73.69 158 LEU A O 1
ATOM 1279 N N . LEU A 1 159 ? 0.369 2.965 11.736 1.00 72.94 159 LEU A N 1
ATOM 1280 C CA . LEU A 1 159 ? 1.716 2.438 11.514 1.00 72.94 159 LEU A CA 1
ATOM 1281 C C . LEU A 1 159 ? 2.669 2.785 12.664 1.00 72.94 159 LEU A C 1
ATOM 1283 O O . LEU A 1 159 ? 3.400 1.923 13.142 1.00 72.94 159 LEU A O 1
ATOM 1287 N N . SER A 1 160 ? 2.640 4.028 13.156 1.00 69.38 160 SER A N 1
ATOM 1288 C CA . SER A 1 160 ? 3.459 4.440 14.300 1.00 69.38 160 SER A CA 1
ATOM 1289 C C . SER A 1 160 ? 3.109 3.637 15.545 1.00 69.38 160 SER A C 1
ATOM 1291 O O . SER A 1 160 ? 4.015 3.189 16.237 1.00 69.38 160 SER A O 1
ATOM 1293 N N . ALA A 1 161 ? 1.823 3.438 15.833 1.00 63.88 161 ALA A N 1
ATOM 1294 C CA . ALA A 1 161 ? 1.400 2.679 17.000 1.00 63.88 161 ALA A CA 1
ATOM 1295 C C . ALA A 1 161 ? 1.734 1.184 16.851 1.00 63.88 161 ALA A C 1
ATOM 1297 O O . ALA A 1 161 ? 2.196 0.574 17.808 1.00 63.88 161 ALA A O 1
ATOM 1298 N N . TYR A 1 162 ? 1.620 0.628 15.641 1.00 66.56 162 TYR A N 1
ATOM 1299 C CA . TYR A 1 162 ? 2.056 -0.730 15.308 1.00 66.56 162 TYR A CA 1
ATOM 1300 C C . TYR A 1 162 ? 3.559 -0.973 15.560 1.00 66.56 162 TYR A C 1
ATOM 1302 O O . TYR A 1 162 ? 3.923 -2.017 16.090 1.00 66.56 162 TYR A O 1
ATOM 1310 N N . HIS A 1 163 ? 4.443 -0.023 15.237 1.00 65.94 163 HIS A N 1
ATOM 1311 C CA . HIS A 1 163 ? 5.892 -0.183 15.444 1.00 65.94 163 HIS A CA 1
ATOM 1312 C C . HIS A 1 163 ? 6.346 -0.101 16.914 1.00 65.94 163 HIS A C 1
ATOM 1314 O O . HIS A 1 163 ? 7.514 -0.366 17.204 1.00 65.94 163 HIS A O 1
ATOM 1320 N N . HIS A 1 164 ? 5.455 0.280 17.833 1.00 58.41 164 HIS A N 1
ATOM 1321 C CA . HIS A 1 164 ? 5.744 0.410 19.264 1.00 58.41 164 HIS A CA 1
ATOM 1322 C C . HIS A 1 164 ? 5.151 -0.719 20.127 1.00 58.41 164 HIS A C 1
ATOM 1324 O O . HIS A 1 164 ? 5.349 -0.700 21.344 1.00 58.41 164 HIS A O 1
ATOM 1330 N N . VAL A 1 165 ? 4.446 -1.680 19.516 1.00 52.62 165 VAL A N 1
ATOM 1331 C CA . VAL A 1 165 ? 3.905 -2.896 20.156 1.00 52.62 165 VAL A CA 1
ATOM 1332 C C . VAL A 1 165 ? 4.822 -4.083 19.872 1.00 52.62 165 VAL A C 1
ATOM 1334 O O . VAL A 1 165 ? 5.122 -4.824 20.835 1.00 52.62 165 VAL A O 1
#

Sequence (165 aa):
MTTDPGGIQALLAKLRALQDRPPEPTSQRPTHARPWAAPARTLHALPFNEAVEHIEGLLRDPTFVQALRELQAQQDALEAELDRERRALIGTHGEHLRGSSGARTQASYAHWTWDALKRWDAHRHAQQRRLEEMRVPCFYDTNDPDALRQQQRLLPLLLSAYHHV

Mean predicted aligned error: 12.76 Å

Organism: Malassezia restricta (strain ATCC 96810 / NBRC 103918 / CBS 7877) (NCBI:txid425264)

Nearest PDB structures (foldseek):
  7pg5-assembly1_B  TM=3.191E-01  e=8.442E-01  Homo sapiens
  6u28-assembly2_D  TM=4.119E-01  e=5.194E+00  Homo sapiens
  8sbj-assembly1_B  TM=2.494E-01  e=3.769E+00  Homo sapiens

Solvent-accessible surface area (backbone atoms only — not comparable to full-atom values): 9759 Å² total; per-residue (Å²): 142,76,87,64,72,61,60,61,52,50,48,53,51,55,53,49,62,63,65,71,57,78,76,78,90,75,81,81,84,88,86,90,83,80,90,66,76,76,74,74,90,48,52,69,72,49,55,69,70,62,31,51,58,52,50,59,56,46,65,73,36,68,67,53,48,51,52,50,50,50,55,48,52,53,48,54,50,50,52,55,48,53,51,52,54,47,32,73,63,27,38,93,82,44,64,43,51,50,70,97,58,8,71,62,40,46,54,55,48,53,55,50,50,56,53,52,51,54,53,50,52,53,49,50,45,51,51,23,42,51,37,32,75,71,64,41,52,45,36,52,72,75,85,50,70,66,58,50,53,52,39,62,66,46,46,59,52,55,52,55,55,58,77,75,112

Radius of gyration: 21.74 Å; Cα contacts (8 Å, |Δi|>4): 81; chains: 1; bounding box: 57×42×60 Å

pLDDT: mean 76.58, std 17.94, range [37.91, 97.38]

Foldseek 3Di:
DDQDPVLVVVLVVVVVVVVPPDDDDDDDDDDDDDPDDDPDPALQDDDPVRLLVVLVVLLVDVVSLVVVVVLVVVVVVLVVVLQVVLCVLQNPVRVCCDDPNNVVSVVVNVVSVVVSVVVVLVSQQVVLCSCVVSVRGLRHRDPDPVSVVVVVVCVVVSVSSSVSD